Protein AF-A6GIK2-F1 (afdb_monomer)

Foldseek 3Di:
DDCVVCVVQVHHPQARDRDDDDDCPPVVVDDDDDPVRVVVVVVQVVLVVVCVVVVHPQWGKDFAPQDDDPPPQWAARPVDRRITTGHNVNVVVQVVCVVVLNHPVSVVVVVVCVVCVVVRSD

Radius of gyration: 22.02 Å; Cα contacts (8 Å, |Δi|>4): 106; chains: 1; bounding box: 45×31×60 Å

pLDDT: mean 87.12, std 11.89, range [54.91, 98.25]

InterPro domains:
  IPR000023 Phosphofructokinase domain [PF00365] (16-52)
  IPR035966 Phosphofructokinase superfamily [G3DSA:3.40.50.460] (3-57)
  IPR035966 Phosphofructokinase superfamily [SSF53784] (16-65)

Secondary structure (DSSP, 8-state):
--HHHHHHTT-BTTB---------GGGGG-SPPPHHHHHHHHHHHHHHHHHHHTT--SEEEEE--S-PPPTTSEEE-SS-TTEEEEEHHHHHHHHHHHHTT-SHHHHHHHHHHHHHHHHHT-

Structure (mmCIF, N/CA/C/O backbone):
data_AF-A6GIK2-F1
#
_entry.id   AF-A6GIK2-F1
#
loop_
_atom_site.group_PDB
_atom_site.id
_atom_site.type_symbol
_atom_site.label_atom_id
_atom_site.label_alt_id
_atom_site.label_comp_id
_atom_site.label_asym_id
_atom_site.label_entity_id
_atom_site.label_seq_id
_atom_site.pdbx_PDB_ins_code
_atom_site.Cartn_x
_atom_site.Cartn_y
_atom_site.Cartn_z
_atom_site.occupancy
_atom_site.B_iso_or_equiv
_atom_site.auth_seq_id
_atom_site.auth_comp_id
_atom_site.auth_asym_id
_atom_site.auth_atom_id
_atom_site.pdbx_PDB_model_num
ATOM 1 N N . MET A 1 1 ? 26.605 -1.964 -43.476 1.00 56.88 1 MET A N 1
ATOM 2 C CA . MET A 1 1 ? 25.251 -1.490 -43.132 1.00 56.88 1 MET A CA 1
ATOM 3 C C . MET A 1 1 ? 25.348 0.021 -43.032 1.00 56.88 1 MET A C 1
ATOM 5 O O . MET A 1 1 ? 26.292 0.483 -42.406 1.00 56.88 1 MET A O 1
ATOM 9 N N . ASP A 1 2 ? 24.504 0.757 -43.748 1.00 73.69 2 ASP A N 1
ATOM 10 C CA . ASP A 1 2 ? 24.581 2.223 -43.873 1.00 73.69 2 ASP A CA 1
ATOM 11 C C . ASP A 1 2 ? 23.907 2.918 -42.672 1.00 73.69 2 ASP A C 1
ATOM 13 O O . ASP A 1 2 ? 22.950 2.391 -42.103 1.00 73.69 2 ASP A O 1
ATOM 17 N N . THR A 1 3 ? 24.391 4.098 -42.288 1.00 62.47 3 THR A N 1
ATOM 18 C CA . THR A 1 3 ? 23.905 4.931 -41.174 1.00 62.47 3 THR A CA 1
ATOM 19 C C . THR A 1 3 ? 22.405 5.211 -41.288 1.00 62.47 3 THR A C 1
ATOM 21 O O . THR A 1 3 ? 21.677 5.133 -40.301 1.00 62.47 3 THR A O 1
ATOM 24 N N . ALA A 1 4 ? 21.911 5.402 -42.516 1.00 67.12 4 ALA A N 1
ATOM 25 C CA . ALA A 1 4 ? 20.491 5.602 -42.796 1.00 67.12 4 ALA A CA 1
ATOM 26 C C . ALA A 1 4 ? 19.615 4.379 -42.446 1.00 67.12 4 ALA A C 1
ATOM 28 O O . ALA A 1 4 ? 18.407 4.503 -42.259 1.00 67.12 4 ALA A O 1
ATOM 29 N N . GLU A 1 5 ? 20.187 3.174 -42.386 1.00 66.25 5 GLU A N 1
ATOM 30 C CA . GLU A 1 5 ? 19.480 1.948 -42.004 1.00 66.25 5 GLU A CA 1
ATOM 31 C C . GLU A 1 5 ? 19.431 1.752 -40.481 1.00 66.25 5 GLU A C 1
ATOM 33 O O . GLU A 1 5 ? 18.431 1.253 -39.964 1.00 66.25 5 GLU A O 1
ATOM 38 N N . LEU A 1 6 ? 20.471 2.197 -39.768 1.00 62.00 6 LEU A N 1
ATOM 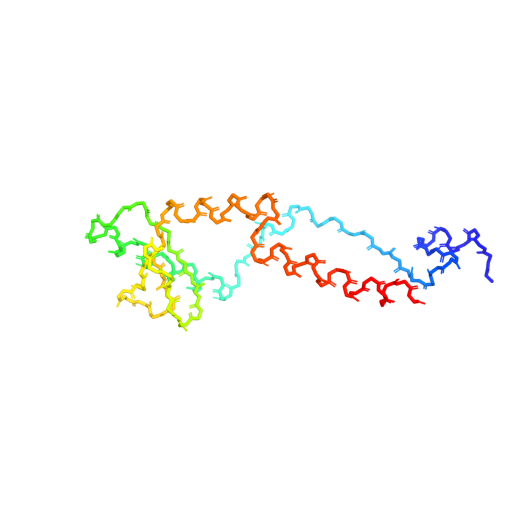39 C CA . LEU A 1 6 ? 20.522 2.228 -38.302 1.00 62.00 6 LEU A CA 1
ATOM 40 C C . LEU A 1 6 ? 19.498 3.223 -37.736 1.00 62.00 6 LEU A C 1
ATOM 42 O O . LEU A 1 6 ? 18.694 2.852 -36.879 1.00 62.00 6 LEU A O 1
ATOM 46 N N . GLU A 1 7 ? 19.427 4.429 -38.306 1.00 64.62 7 GLU A N 1
ATOM 47 C CA . GLU A 1 7 ? 18.452 5.455 -37.910 1.00 64.62 7 GLU A CA 1
ATOM 48 C C . GLU A 1 7 ? 17.002 4.984 -38.103 1.00 64.62 7 GLU A C 1
ATOM 50 O O . GLU A 1 7 ? 16.161 5.160 -37.221 1.00 64.62 7 GLU A O 1
ATOM 55 N N . ARG A 1 8 ? 16.705 4.291 -39.215 1.00 68.88 8 ARG A N 1
ATOM 56 C CA . ARG A 1 8 ? 15.373 3.707 -39.473 1.00 68.88 8 ARG A CA 1
ATOM 57 C C . ARG A 1 8 ? 14.963 2.640 -38.455 1.00 68.88 8 ARG A C 1
ATOM 59 O O . ARG A 1 8 ? 13.769 2.406 -38.279 1.00 68.88 8 ARG A O 1
ATOM 66 N N . ARG A 1 9 ? 15.925 1.988 -37.797 1.00 63.28 9 ARG A N 1
ATOM 67 C CA . ARG A 1 9 ? 15.693 0.984 -36.744 1.00 63.28 9 ARG A CA 1
ATOM 68 C C . ARG A 1 9 ? 15.724 1.579 -35.334 1.00 63.28 9 ARG A C 1
ATOM 70 O O . ARG A 1 9 ? 15.597 0.828 -34.373 1.00 63.28 9 ARG A O 1
ATOM 77 N N . GLY A 1 10 ? 15.876 2.900 -35.203 1.00 62.31 10 GLY A N 1
ATOM 78 C CA . GLY A 1 10 ? 16.000 3.567 -33.906 1.00 62.31 10 GLY A CA 1
ATOM 79 C C . GLY A 1 10 ? 17.309 3.237 -33.184 1.00 62.31 10 GLY A C 1
ATOM 80 O O . GLY A 1 10 ? 17.348 3.265 -31.956 1.00 62.31 10 GLY A O 1
ATOM 81 N N . VAL A 1 11 ? 18.353 2.880 -33.938 1.00 61.00 11 VAL A N 1
ATOM 82 C CA . VAL A 1 11 ? 19.702 2.610 -33.430 1.00 61.00 11 VAL A CA 1
ATOM 83 C C . VAL A 1 11 ? 20.546 3.857 -33.681 1.00 61.00 11 VAL A C 1
ATOM 85 O O . VAL A 1 11 ? 20.710 4.265 -34.832 1.00 61.00 11 VAL A O 1
ATOM 88 N N . SER A 1 12 ? 21.082 4.469 -32.622 1.00 58.81 12 SER A N 1
ATOM 89 C CA . SER A 1 12 ? 22.066 5.543 -32.785 1.00 58.81 12 SER A CA 1
ATOM 90 C C . SER A 1 12 ? 23.368 4.944 -33.330 1.00 58.81 12 SER A C 1
ATOM 92 O O . SER A 1 12 ? 23.830 3.935 -32.801 1.00 58.81 12 SER A O 1
ATOM 94 N N . PRO A 1 13 ? 24.012 5.533 -34.349 1.00 58.44 13 PRO A N 1
ATOM 95 C CA . PRO A 1 13 ? 25.325 5.066 -34.793 1.00 58.44 13 PRO A CA 1
ATOM 96 C C . PRO A 1 13 ? 26.406 5.216 -33.708 1.00 58.44 13 PRO A C 1
ATOM 98 O O . PRO A 1 13 ? 27.430 4.543 -33.774 1.00 58.44 13 PRO A O 1
ATOM 101 N N . GLU A 1 14 ? 26.161 6.067 -32.708 1.00 60.28 14 GLU A N 1
ATOM 102 C CA . GLU A 1 14 ? 27.040 6.317 -31.561 1.00 60.28 14 GLU A CA 1
ATOM 103 C C . GLU A 1 14 ? 26.813 5.319 -30.408 1.00 60.28 14 GLU A C 1
ATOM 105 O O . GLU A 1 14 ? 27.708 5.114 -29.596 1.00 60.28 14 GLU A O 1
ATOM 110 N N . TYR A 1 15 ? 2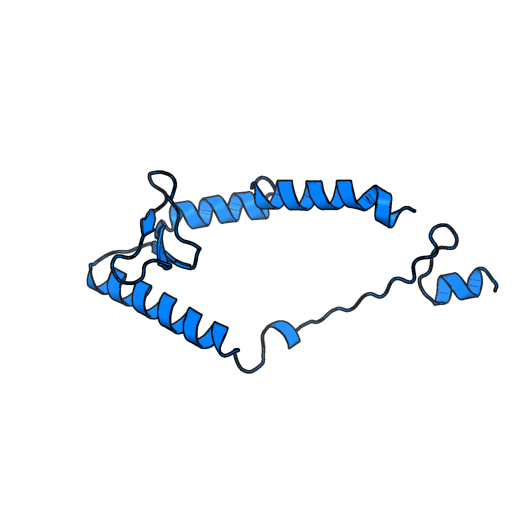5.650 4.652 -30.373 1.00 65.19 15 TYR A N 1
ATOM 111 C CA . TYR A 1 15 ? 25.277 3.662 -29.357 1.00 65.19 15 TYR A CA 1
ATOM 112 C C . TYR A 1 15 ? 24.545 2.486 -30.027 1.00 65.19 15 TYR A C 1
ATOM 114 O O . TYR A 1 15 ? 23.368 2.630 -30.372 1.00 65.19 15 TYR A O 1
ATOM 122 N N . PRO A 1 16 ? 25.181 1.311 -30.209 1.00 63.38 16 PRO A N 1
ATOM 123 C CA . PRO A 1 16 ? 24.664 0.199 -31.021 1.00 63.38 16 PRO A CA 1
ATOM 124 C C . PRO A 1 16 ? 23.443 -0.544 -30.425 1.00 63.38 16 PRO A C 1
ATOM 126 O O . PRO A 1 16 ? 23.177 -1.696 -30.770 1.00 63.38 16 PRO A O 1
ATOM 129 N N . LEU A 1 17 ? 22.675 0.098 -29.542 1.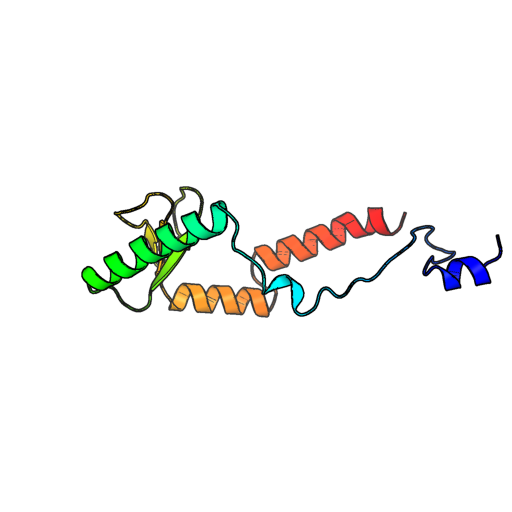00 69.44 17 LEU A N 1
ATOM 130 C CA . LEU A 1 17 ? 21.482 -0.439 -28.896 1.00 69.44 17 LEU A CA 1
ATOM 131 C C . LEU A 1 17 ? 20.229 -0.178 -29.752 1.00 69.44 17 LEU A C 1
ATOM 133 O O . LEU A 1 17 ? 19.857 0.965 -30.019 1.00 69.44 17 LEU A O 1
ATOM 137 N N . GLU A 1 18 ? 19.533 -1.246 -30.153 1.00 72.81 18 GLU A N 1
ATOM 138 C CA . GLU A 1 18 ? 18.210 -1.143 -30.786 1.00 72.81 18 GLU A CA 1
ATOM 139 C C . GLU A 1 18 ? 17.148 -0.823 -29.730 1.00 72.81 18 GLU A C 1
ATOM 141 O O . GLU A 1 18 ? 16.806 -1.661 -28.893 1.00 72.81 18 GLU A O 1
ATOM 146 N N . THR A 1 19 ? 16.602 0.394 -29.776 1.00 72.06 19 THR A N 1
ATOM 147 C CA . THR A 1 19 ? 15.582 0.845 -28.823 1.00 72.06 19 THR A CA 1
ATOM 148 C C . THR A 1 19 ? 14.185 0.687 -29.413 1.00 72.06 19 THR A C 1
ATOM 150 O O . THR A 1 19 ? 13.911 1.125 -30.529 1.00 72.06 19 THR A O 1
ATOM 153 N N . ARG A 1 20 ? 13.255 0.101 -28.647 1.00 80.12 20 ARG A N 1
ATOM 154 C CA . ARG A 1 20 ? 11.832 0.022 -29.016 1.00 80.12 20 ARG A CA 1
ATOM 155 C C . ARG A 1 20 ? 10.962 0.648 -27.939 1.00 80.12 20 ARG A C 1
ATOM 157 O O . ARG A 1 20 ? 11.082 0.318 -26.763 1.00 80.12 20 ARG A O 1
ATOM 164 N N . VAL A 1 21 ? 10.039 1.510 -28.356 1.00 83.00 21 VAL A N 1
ATOM 165 C CA . VAL A 1 21 ? 9.067 2.148 -27.462 1.00 83.00 21 VAL A CA 1
ATOM 166 C C . VAL A 1 21 ? 7.721 1.447 -27.607 1.00 83.00 21 VAL A C 1
ATOM 168 O O . VAL A 1 21 ? 7.207 1.300 -28.711 1.00 83.00 21 VAL A O 1
ATOM 171 N N . THR A 1 22 ? 7.136 1.016 -26.490 1.00 86.56 22 THR A N 1
ATOM 172 C CA . THR A 1 22 ? 5.779 0.450 -26.448 1.00 86.56 22 THR A CA 1
ATOM 173 C C . THR A 1 22 ? 4.936 1.216 -25.438 1.00 86.56 22 THR A C 1
ATOM 175 O O . THR A 1 22 ? 5.288 1.300 -24.264 1.00 86.56 22 THR A O 1
ATOM 178 N N . VAL A 1 23 ? 3.795 1.744 -25.883 1.00 88.94 23 VAL A N 1
ATOM 179 C CA . VAL A 1 23 ? 2.813 2.409 -25.018 1.00 88.94 23 VAL A CA 1
ATOM 180 C C . VAL A 1 23 ? 1.667 1.436 -24.753 1.00 88.94 23 VAL A C 1
ATOM 182 O O . VAL A 1 23 ? 0.853 1.173 -25.632 1.00 88.94 23 VAL A O 1
ATOM 185 N N . LEU A 1 24 ? 1.600 0.885 -23.538 1.00 90.12 24 LEU A N 1
ATOM 186 C CA . LEU A 1 24 ? 0.641 -0.180 -23.196 1.00 90.12 24 LEU A CA 1
ATOM 187 C C . LEU A 1 24 ? -0.822 0.304 -23.094 1.00 90.12 24 LEU A C 1
ATOM 189 O O . LEU A 1 24 ? -1.753 -0.483 -23.263 1.00 90.12 24 LEU A O 1
ATOM 193 N N . GLY A 1 25 ? -1.047 1.592 -22.821 1.00 88.00 25 GLY A N 1
ATOM 194 C CA . GLY A 1 25 ? -2.384 2.197 -22.802 1.00 88.00 25 GLY A CA 1
ATOM 195 C C . GLY A 1 25 ? -3.360 1.536 -21.815 1.00 88.00 25 GLY A C 1
ATOM 196 O O . GLY A 1 25 ? -3.026 1.279 -20.662 1.00 88.00 25 GLY A O 1
ATOM 197 N N . HIS A 1 26 ? -4.595 1.279 -22.257 1.00 87.69 26 HIS A N 1
ATOM 198 C CA . HIS A 1 26 ? -5.688 0.774 -21.410 1.00 87.69 26 HIS A CA 1
ATOM 199 C C . HIS A 1 26 ? -5.538 -0.693 -20.976 1.00 87.69 26 HIS A C 1
ATOM 201 O O . HIS A 1 26 ? -6.218 -1.115 -20.040 1.00 87.69 26 HIS A O 1
ATOM 207 N N . VAL A 1 27 ? -4.641 -1.458 -21.608 1.00 87.69 27 VAL A N 1
ATOM 208 C CA . VAL A 1 27 ? -4.455 -2.894 -21.337 1.00 87.69 27 VAL A CA 1
ATOM 209 C C . VAL A 1 27 ? -4.089 -3.153 -19.872 1.00 87.69 27 VAL A C 1
ATOM 211 O O . VAL A 1 27 ? -4.581 -4.109 -19.282 1.00 87.69 27 VAL A O 1
ATOM 214 N N . VAL A 1 28 ? -3.307 -2.268 -19.245 1.00 86.25 28 VAL A N 1
ATOM 215 C CA . VAL A 1 28 ? -2.785 -2.459 -17.875 1.00 86.25 28 VAL A CA 1
ATOM 216 C C . VAL A 1 28 ? -3.808 -2.224 -16.755 1.00 86.25 28 VAL A C 1
ATOM 218 O O . VAL A 1 28 ? -3.478 -2.411 -15.589 1.00 86.25 28 VAL A O 1
ATOM 221 N N . ARG A 1 29 ? -5.036 -1.792 -17.077 1.00 88.06 29 ARG A N 1
ATOM 222 C CA . ARG A 1 29 ? -6.113 -1.570 -16.088 1.00 88.06 29 ARG A CA 1
ATOM 223 C C . ARG A 1 29 ? -7.278 -2.557 -16.211 1.00 88.06 29 ARG A C 1
ATOM 225 O O . ARG A 1 29 ? -8.197 -2.499 -15.400 1.00 88.06 29 ARG A O 1
ATOM 232 N N . GLY A 1 30 ? -7.259 -3.425 -17.223 1.00 84.25 30 GLY A N 1
ATOM 233 C CA . GLY A 1 30 ? -8.281 -4.445 -17.463 1.00 84.25 30 GLY A CA 1
ATOM 234 C C . GLY A 1 30 ? -7.781 -5.865 -17.183 1.00 84.25 30 GLY A C 1
ATOM 235 O O . GLY A 1 30 ? -6.645 -6.074 -16.772 1.00 84.25 30 GLY A O 1
ATOM 236 N N . GLY A 1 31 ? -8.635 -6.856 -17.448 1.00 89.25 31 GLY A N 1
ATOM 237 C CA . GLY A 1 31 ? -8.310 -8.276 -17.282 1.00 89.25 31 GLY A CA 1
ATOM 238 C C . GLY A 1 31 ? -8.816 -8.882 -15.972 1.00 89.25 31 GLY A C 1
ATOM 239 O O . GLY A 1 31 ? -9.346 -8.201 -15.095 1.00 89.25 31 GLY A O 1
ATOM 240 N N . ARG A 1 32 ? -8.705 -10.210 -15.860 1.00 93.75 32 ARG A N 1
ATOM 241 C CA . ARG A 1 32 ? -9.072 -10.929 -14.634 1.00 93.75 32 ARG A CA 1
ATOM 242 C C . ARG A 1 32 ? -7.928 -10.796 -13.622 1.00 93.75 32 ARG A C 1
ATOM 244 O O . ARG A 1 32 ? -6.799 -11.104 -13.999 1.00 93.75 32 ARG A O 1
ATOM 251 N N . PRO A 1 33 ? -8.197 -10.417 -12.358 1.00 95.19 33 PRO A N 1
ATOM 252 C CA . PRO A 1 33 ? -7.161 -10.360 -11.330 1.00 95.19 33 PRO A CA 1
ATOM 253 C C . PRO A 1 33 ? -6.472 -11.721 -11.182 1.00 95.19 33 PRO A C 1
ATOM 255 O O . PRO A 1 33 ? -7.102 -12.771 -11.369 1.00 95.19 33 PRO A O 1
ATOM 258 N N . SER A 1 34 ? -5.190 -11.725 -10.828 1.00 96.06 34 SER A N 1
ATOM 259 C CA . SER A 1 34 ? -4.469 -12.960 -10.522 1.00 96.06 34 SER A CA 1
ATOM 260 C C . SER A 1 34 ? -5.000 -13.609 -9.235 1.00 96.06 34 SER A C 1
ATOM 262 O O . SER A 1 34 ? -5.820 -13.044 -8.503 1.00 96.06 34 SER A O 1
ATOM 264 N N . ALA A 1 35 ? -4.551 -14.832 -8.937 1.00 97.81 35 ALA A N 1
ATOM 265 C CA . ALA A 1 35 ? -4.858 -15.463 -7.652 1.00 97.81 35 ALA A CA 1
ATOM 266 C C . ALA A 1 35 ? -4.314 -14.637 -6.474 1.00 97.81 35 ALA A C 1
ATOM 268 O O . ALA A 1 35 ? -4.999 -14.493 -5.461 1.00 97.81 35 ALA A O 1
ATOM 269 N N . PHE A 1 36 ? -3.126 -14.050 -6.643 1.00 96.12 36 PHE A N 1
ATOM 270 C CA . PHE A 1 36 ? -2.519 -13.177 -5.648 1.00 96.12 36 PHE A CA 1
ATOM 271 C C . PHE A 1 36 ? -3.343 -11.903 -5.438 1.00 96.12 36 PHE A C 1
ATOM 273 O O . PHE A 1 36 ? -3.666 -11.589 -4.297 1.00 96.12 36 PHE A O 1
ATOM 280 N N . ASP A 1 37 ? -3.780 -11.234 -6.510 1.00 96.12 37 ASP A N 1
ATOM 281 C CA . ASP A 1 37 ? -4.587 -10.006 -6.409 1.00 96.12 37 ASP A CA 1
ATOM 282 C C . ASP A 1 37 ? -5.903 -10.244 -5.663 1.00 96.12 37 ASP A C 1
ATOM 284 O O . ASP A 1 37 ? -6.308 -9.443 -4.822 1.00 96.12 37 ASP A O 1
ATOM 288 N N . ARG A 1 38 ? -6.565 -11.380 -5.926 1.00 97.62 38 ARG A N 1
ATOM 289 C CA . ARG A 1 38 ? -7.797 -11.761 -5.219 1.00 97.62 38 ARG A CA 1
ATOM 290 C C . ARG A 1 38 ? -7.559 -11.977 -3.727 1.00 97.62 38 ARG A C 1
ATOM 292 O O . ARG A 1 38 ? -8.355 -11.513 -2.908 1.00 97.62 38 ARG A O 1
ATOM 299 N N . LEU A 1 39 ? -6.479 -12.677 -3.377 1.00 96.75 39 LEU A N 1
ATOM 300 C CA . LEU A 1 39 ? -6.115 -12.913 -1.983 1.00 96.75 39 LEU A CA 1
ATOM 301 C C . LEU A 1 39 ? -5.766 -11.593 -1.287 1.00 96.75 39 LEU A C 1
ATOM 303 O O . LEU A 1 39 ? -6.296 -11.307 -0.217 1.00 96.75 39 LEU A O 1
ATOM 307 N N . LEU A 1 40 ? -4.924 -10.773 -1.914 1.00 97.31 40 LEU A N 1
ATOM 308 C CA . LEU A 1 40 ? -4.507 -9.476 -1.395 1.00 97.31 40 LEU A CA 1
ATOM 309 C C . LEU A 1 40 ? -5.708 -8.550 -1.171 1.00 97.31 40 LEU A C 1
ATOM 311 O O . LEU A 1 40 ? -5.864 -8.011 -0.077 1.00 97.31 40 LEU A O 1
ATOM 315 N N . GLY A 1 41 ? -6.596 -8.426 -2.161 1.00 97.69 41 GLY A N 1
ATOM 316 C CA . GLY A 1 41 ? -7.813 -7.623 -2.043 1.00 97.69 41 GLY 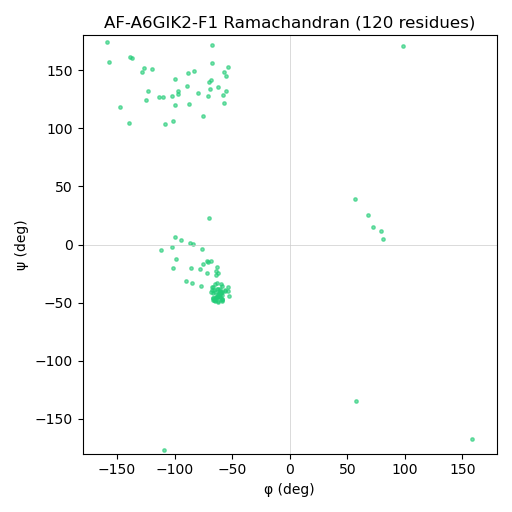A CA 1
ATOM 317 C C . GLY A 1 41 ? -8.708 -8.084 -0.892 1.00 97.69 41 GLY A C 1
ATOM 318 O O . GLY A 1 41 ? -9.198 -7.260 -0.123 1.00 97.69 41 GLY A O 1
ATOM 319 N N . SER A 1 42 ? -8.852 -9.400 -0.710 1.0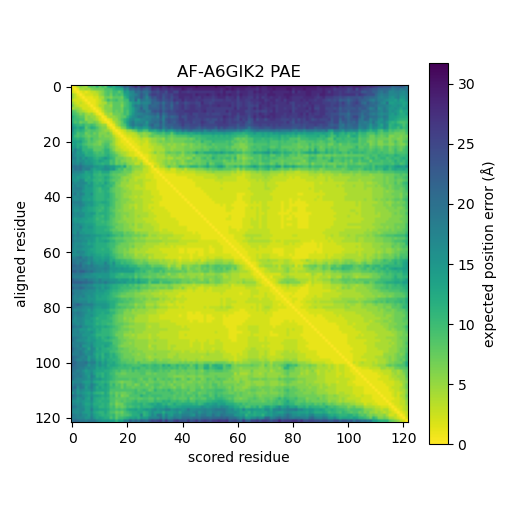0 97.62 42 SER A N 1
ATOM 320 C CA . SER A 1 42 ? -9.639 -9.974 0.390 1.00 97.62 42 SER A CA 1
ATOM 321 C C . SER A 1 42 ? -9.031 -9.668 1.764 1.00 97.62 42 SER A C 1
ATOM 323 O O . SER A 1 42 ? -9.757 -9.324 2.697 1.00 97.62 42 SER A O 1
ATOM 325 N N . ARG A 1 43 ? -7.699 -9.738 1.894 1.00 97.50 43 ARG A N 1
ATOM 326 C CA . ARG A 1 43 ? -6.982 -9.415 3.141 1.00 97.50 43 ARG A CA 1
ATOM 327 C C . ARG A 1 43 ? -7.112 -7.939 3.505 1.00 97.50 43 ARG A C 1
ATOM 329 O O . ARG A 1 43 ? -7.477 -7.618 4.635 1.00 97.50 43 ARG A O 1
ATOM 336 N N . LEU A 1 44 ? -6.887 -7.051 2.534 1.00 98.25 44 LEU A N 1
ATOM 337 C CA . LEU A 1 44 ? -7.035 -5.606 2.720 1.00 98.25 44 LEU A CA 1
ATOM 338 C C . LEU A 1 44 ? -8.474 -5.232 3.098 1.00 98.25 44 LEU A C 1
ATOM 340 O O . LEU A 1 44 ? -8.676 -4.448 4.024 1.00 98.25 44 LEU A O 1
ATOM 344 N N . ALA A 1 45 ? -9.471 -5.835 2.442 1.00 98.12 45 ALA A N 1
ATOM 345 C CA . ALA A 1 45 ? -10.879 -5.617 2.762 1.00 98.12 45 ALA A CA 1
ATOM 346 C C . ALA A 1 45 ? -11.223 -6.077 4.187 1.00 98.12 45 ALA A C 1
ATOM 348 O O . ALA A 1 45 ? -11.856 -5.330 4.930 1.00 98.12 45 ALA A O 1
ATOM 349 N N . ASN A 1 46 ? -10.766 -7.266 4.599 1.00 97.94 46 ASN A N 1
ATOM 350 C CA . ASN A 1 46 ? -10.971 -7.756 5.962 1.00 97.94 46 ASN A CA 1
ATOM 351 C C . ASN A 1 46 ? -10.358 -6.804 7.004 1.00 97.94 46 ASN A C 1
ATOM 353 O O . ASN A 1 46 ? -11.037 -6.438 7.961 1.00 97.94 46 ASN A O 1
ATOM 357 N N . ALA A 1 47 ? -9.116 -6.351 6.801 1.00 97.75 47 ALA A N 1
ATOM 358 C CA . ALA A 1 47 ? -8.465 -5.407 7.710 1.00 97.75 47 ALA A CA 1
ATOM 359 C C . ALA A 1 47 ? -9.225 -4.069 7.800 1.00 97.75 47 ALA A C 1
ATOM 361 O O . ALA A 1 47 ? -9.463 -3.572 8.901 1.00 97.75 47 ALA A O 1
ATOM 362 N N . ALA A 1 48 ? -9.656 -3.517 6.661 1.00 97.81 48 ALA A N 1
ATOM 363 C CA . ALA A 1 48 ? -10.389 -2.255 6.603 1.00 97.81 48 ALA A CA 1
ATOM 364 C C . ALA A 1 48 ? -11.767 -2.340 7.281 1.00 97.81 48 ALA A C 1
ATOM 366 O O . ALA A 1 48 ? -12.101 -1.497 8.111 1.00 97.81 48 ALA A O 1
ATOM 367 N N . VAL A 1 49 ? -12.558 -3.377 6.980 1.00 98.19 49 VAL A N 1
ATOM 368 C CA . VAL A 1 49 ? -13.888 -3.574 7.584 1.00 98.19 49 VAL A CA 1
ATOM 369 C C . VAL A 1 49 ? -13.778 -3.751 9.095 1.00 98.19 49 VAL A C 1
ATOM 371 O O . VAL A 1 49 ? -14.562 -3.174 9.843 1.00 98.19 49 VAL A O 1
ATOM 374 N N . ARG A 1 50 ? -12.787 -4.508 9.570 1.00 98.06 50 ARG A N 1
ATOM 375 C CA . ARG A 1 50 ? -12.576 -4.702 11.008 1.00 98.06 50 ARG A CA 1
ATOM 376 C C . ARG A 1 50 ? -12.125 -3.431 11.722 1.00 98.06 50 ARG A C 1
ATOM 378 O O . ARG A 1 50 ? -12.579 -3.193 12.836 1.00 98.06 50 ARG A O 1
ATOM 385 N N . ALA A 1 51 ? -11.302 -2.600 11.082 1.00 97.75 51 ALA A N 1
ATOM 386 C CA . ALA A 1 51 ? -10.957 -1.276 11.604 1.00 97.75 51 ALA A CA 1
ATOM 387 C C . ALA A 1 51 ? -12.207 -0.393 11.753 1.00 97.75 51 ALA A C 1
ATOM 389 O O . ALA A 1 51 ? -12.441 0.177 12.818 1.00 97.75 51 ALA A O 1
ATOM 390 N N . LEU A 1 52 ? -13.075 -0.375 10.735 1.00 97.88 52 LEU A N 1
ATOM 391 C CA . LEU A 1 52 ? -14.350 0.346 10.791 1.00 97.88 52 LEU A CA 1
ATOM 392 C C . LEU A 1 52 ? -15.255 -0.159 11.924 1.00 97.88 52 LEU A C 1
ATOM 394 O O . LEU A 1 52 ? -15.842 0.647 12.640 1.00 97.88 52 LEU A O 1
ATOM 398 N N . LEU A 1 53 ? -15.339 -1.478 12.132 1.00 98.19 53 LEU A N 1
ATOM 399 C CA . LEU A 1 53 ? -16.109 -2.071 13.235 1.00 98.19 53 LEU A CA 1
ATOM 400 C C . LEU A 1 53 ? -15.565 -1.690 14.622 1.00 98.19 53 LEU A C 1
ATOM 402 O O . LEU A 1 53 ? -16.329 -1.662 15.583 1.00 98.19 53 LEU A O 1
ATOM 406 N N . ARG A 1 54 ? -14.269 -1.370 14.731 1.00 97.31 54 ARG A N 1
ATOM 407 C CA . ARG A 1 54 ? -13.649 -0.829 15.952 1.00 97.31 54 ARG A CA 1
ATOM 408 C C . ARG A 1 54 ? -13.804 0.689 16.098 1.00 97.31 54 ARG A C 1
ATOM 410 O O . ARG A 1 54 ? -13.337 1.248 17.084 1.00 97.31 54 ARG A O 1
ATOM 417 N N . GLY A 1 55 ? -14.462 1.355 15.148 1.00 97.62 55 GLY A N 1
ATOM 418 C CA . GLY A 1 55 ? -14.646 2.807 15.149 1.00 97.62 55 GLY A CA 1
ATOM 419 C C . GLY A 1 55 ? -13.426 3.593 14.662 1.00 97.62 55 GLY A C 1
ATOM 420 O O . GLY A 1 55 ? -13.391 4.814 14.808 1.00 97.62 55 GLY A O 1
ATOM 421 N N . GLU A 1 56 ? -12.429 2.925 14.078 1.00 96.69 56 GLU A N 1
ATOM 422 C CA . GLU A 1 56 ? -11.279 3.596 13.477 1.00 96.69 56 GLU A CA 1
ATOM 423 C C . GLU A 1 56 ? -11.714 4.332 12.201 1.00 96.69 56 GLU A C 1
ATOM 425 O O . GLU A 1 56 ? -12.511 3.832 11.402 1.00 96.69 56 GLU A O 1
ATOM 430 N N . THR A 1 57 ? -11.187 5.537 11.985 1.00 96.25 57 THR A N 1
ATOM 431 C CA . THR A 1 57 ? -11.489 6.350 10.799 1.00 96.25 57 THR A CA 1
ATOM 432 C C . THR A 1 57 ? -10.214 6.980 10.260 1.00 96.25 57 THR A C 1
ATOM 434 O O . THR A 1 57 ? -9.237 7.111 10.987 1.00 96.25 57 THR A O 1
ATOM 437 N N . ARG A 1 58 ? -10.230 7.401 8.987 1.00 96.38 58 ARG A N 1
ATOM 438 C CA . ARG A 1 58 ? -9.085 8.061 8.331 1.00 96.38 58 ARG A CA 1
ATOM 439 C C . ARG A 1 58 ? -7.801 7.222 8.362 1.00 96.38 58 ARG A C 1
ATOM 441 O O . ARG A 1 58 ? -6.716 7.773 8.484 1.00 96.38 58 ARG A O 1
ATOM 448 N N . VAL A 1 59 ? -7.927 5.913 8.169 1.00 96.88 59 VAL A N 1
ATOM 449 C CA . VAL A 1 59 ? -6.796 4.993 7.995 1.00 96.88 59 VAL A CA 1
ATOM 450 C C . VAL A 1 59 ? -6.871 4.296 6.637 1.00 96.88 59 VAL A C 1
ATOM 452 O O . VAL A 1 59 ? -7.955 4.089 6.090 1.00 96.88 59 VAL A O 1
ATOM 455 N N . MET A 1 60 ? -5.720 3.929 6.084 1.00 97.75 60 MET A N 1
ATOM 456 C CA . MET A 1 60 ? -5.573 3.132 4.871 1.00 97.75 60 MET A CA 1
ATOM 457 C C . MET A 1 60 ? -5.039 1.747 5.236 1.00 97.75 60 MET A C 1
ATOM 459 O O . MET A 1 60 ? -3.992 1.633 5.873 1.00 97.75 60 MET A O 1
ATOM 463 N N . ALA A 1 61 ? -5.723 0.692 4.792 1.00 97.56 61 ALA A N 1
ATOM 464 C CA . ALA A 1 61 ? -5.190 -0.662 4.879 1.00 97.56 61 ALA A CA 1
ATOM 465 C C . ALA A 1 61 ? -4.040 -0.837 3.874 1.00 97.56 61 ALA A C 1
ATOM 467 O O . ALA A 1 61 ? -4.200 -0.570 2.683 1.00 97.56 61 ALA A O 1
ATOM 468 N N . ALA A 1 62 ? -2.893 -1.309 4.348 1.00 96.38 62 ALA A N 1
ATOM 469 C CA . ALA A 1 62 ? -1.707 -1.584 3.547 1.00 96.38 62 ALA A CA 1
ATOM 470 C C . ALA A 1 62 ? -1.231 -3.022 3.772 1.00 96.38 62 ALA A C 1
ATOM 472 O O . ALA A 1 62 ? -1.436 -3.583 4.847 1.00 96.38 62 ALA A O 1
ATOM 473 N N . TRP A 1 63 ? -0.581 -3.611 2.767 1.00 96.50 63 TRP A N 1
ATOM 474 C CA . TRP A 1 63 ? 0.070 -4.916 2.874 1.00 96.50 63 TRP A CA 1
ATOM 475 C C . TRP A 1 63 ? 1.577 -4.748 2.732 1.00 96.50 63 TRP A C 1
ATOM 477 O O . TRP A 1 63 ? 2.045 -4.145 1.767 1.00 96.50 63 TRP A O 1
ATOM 487 N N . MET A 1 64 ? 2.330 -5.266 3.695 1.00 92.12 64 MET A N 1
ATOM 488 C CA . MET A 1 64 ? 3.788 -5.176 3.715 1.00 92.12 64 MET A CA 1
ATOM 489 C C . MET A 1 64 ? 4.383 -6.304 4.571 1.00 92.12 64 MET A C 1
ATOM 491 O O . MET A 1 64 ? 3.688 -6.862 5.428 1.00 92.12 64 MET A O 1
ATOM 495 N N . PRO A 1 65 ? 5.658 -6.677 4.349 1.00 89.81 65 PRO A N 1
ATOM 496 C CA . PRO A 1 65 ? 6.352 -7.612 5.223 1.00 89.81 65 PRO A CA 1
ATOM 497 C C . PRO A 1 65 ? 6.291 -7.169 6.694 1.00 89.81 65 PRO A C 1
ATOM 499 O O . PRO A 1 65 ? 6.198 -5.970 6.971 1.00 89.81 65 PRO A O 1
ATOM 502 N N . PRO A 1 66 ? 6.371 -8.108 7.653 1.00 84.12 66 PRO A N 1
ATOM 503 C CA . PRO A 1 66 ? 6.406 -7.769 9.063 1.00 84.12 66 PRO A CA 1
ATOM 504 C C . PRO A 1 66 ? 7.576 -6.829 9.354 1.00 84.12 66 PRO A C 1
ATOM 506 O O . PRO A 1 66 ? 8.729 -7.174 9.123 1.00 84.12 66 PRO A O 1
ATOM 509 N N . GLY A 1 67 ? 7.262 -5.656 9.889 1.00 86.56 67 GLY A N 1
ATOM 510 C CA . GLY A 1 67 ? 8.240 -4.664 10.310 1.00 86.56 67 GLY A CA 1
ATOM 511 C C . GLY A 1 67 ? 7.637 -3.706 11.328 1.00 86.56 67 GLY A C 1
ATOM 512 O O . GLY A 1 67 ? 6.440 -3.778 11.635 1.00 86.56 67 GLY A O 1
ATOM 513 N N . GLU A 1 68 ? 8.477 -2.836 11.868 1.00 85.81 68 GLU A N 1
ATOM 514 C CA . GLU A 1 68 ? 8.045 -1.738 12.725 1.00 85.81 68 GLU A CA 1
ATOM 515 C C . GLU A 1 68 ? 7.742 -0.513 11.864 1.00 85.81 68 GLU A C 1
ATOM 517 O O . GLU A 1 68 ? 8.470 -0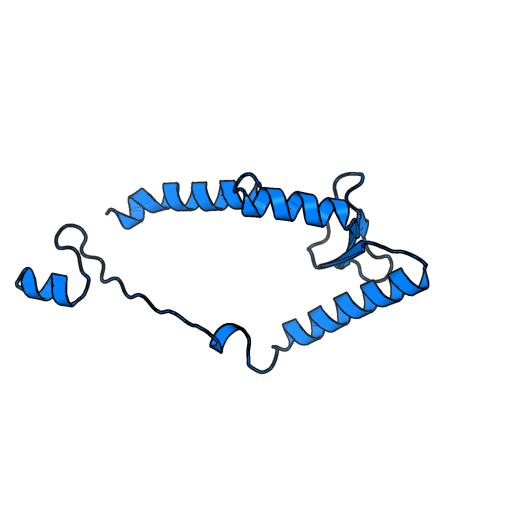.197 10.921 1.00 85.81 68 GLU A O 1
ATOM 522 N N . LEU A 1 69 ? 6.636 0.160 12.173 1.00 86.75 69 LEU A N 1
ATOM 523 C CA . LEU A 1 69 ? 6.326 1.452 11.581 1.00 86.75 69 LEU A CA 1
ATOM 524 C C . LEU A 1 69 ? 6.952 2.556 12.435 1.00 86.75 69 LEU A C 1
ATOM 526 O O . LEU A 1 69 ? 6.985 2.421 13.660 1.00 86.75 69 LEU A O 1
ATOM 530 N N . PRO A 1 70 ? 7.386 3.673 11.825 1.00 86.75 70 PRO A N 1
ATOM 531 C CA . PRO A 1 70 ? 7.734 4.858 12.588 1.00 86.75 70 PRO A CA 1
ATOM 532 C C . PRO A 1 70 ? 6.561 5.302 13.467 1.00 86.75 70 PRO A C 1
ATOM 534 O O . PRO A 1 70 ? 5.390 5.196 13.083 1.00 86.75 70 PRO A O 1
ATOM 537 N N . THR A 1 71 ? 6.878 5.830 14.645 1.00 88.12 71 THR A N 1
ATOM 538 C CA . THR A 1 71 ? 5.879 6.317 15.597 1.00 88.12 71 THR A CA 1
ATOM 539 C C . THR A 1 71 ? 4.963 7.354 14.944 1.00 88.12 71 THR A C 1
ATOM 541 O O . THR A 1 71 ? 5.431 8.286 14.294 1.00 88.12 71 THR A O 1
ATOM 544 N N . GLY A 1 72 ? 3.650 7.202 15.130 1.00 85.75 72 GLY A N 1
ATOM 545 C CA . GLY A 1 72 ? 2.649 8.143 14.613 1.00 85.75 72 GLY A CA 1
ATOM 546 C C . GLY A 1 72 ? 2.271 7.961 13.138 1.00 85.75 72 GLY A C 1
ATOM 547 O O . GLY A 1 72 ? 1.497 8.760 12.622 1.00 85.75 72 GLY A O 1
ATOM 548 N N . VAL A 1 73 ? 2.780 6.928 12.455 1.00 93.31 73 VAL A N 1
ATOM 549 C CA . VAL A 1 73 ? 2.408 6.619 11.058 1.00 93.31 73 VAL A CA 1
ATOM 550 C C . VAL A 1 73 ? 1.209 5.674 10.972 1.00 93.31 73 VAL A C 1
ATOM 552 O O . VAL A 1 73 ? 0.433 5.737 10.022 1.00 93.31 73 VAL A O 1
ATOM 555 N N . GLY A 1 74 ? 1.048 4.788 11.949 1.00 94.00 74 GLY A N 1
ATOM 556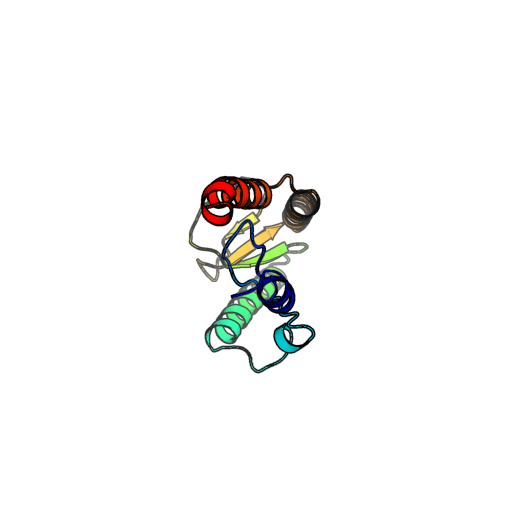 C CA . GLY A 1 74 ? -0.017 3.796 11.973 1.00 94.00 74 GLY A CA 1
ATOM 557 C C . GLY A 1 74 ? 0.340 2.622 12.870 1.00 94.00 74 GLY A C 1
ATOM 558 O O . GLY A 1 74 ? 1.312 2.670 13.625 1.00 94.00 74 GLY A O 1
ATOM 559 N N . ALA A 1 75 ? -0.432 1.550 12.755 1.00 93.81 75 ALA A N 1
ATOM 560 C CA . ALA A 1 75 ? -0.224 0.333 13.523 1.00 93.81 75 ALA A CA 1
ATOM 561 C C . ALA A 1 75 ? -0.432 -0.912 12.662 1.00 93.81 75 ALA A C 1
ATOM 563 O O . ALA A 1 75 ? -1.061 -0.886 11.603 1.00 93.81 75 ALA A O 1
ATOM 564 N N . ARG A 1 76 ? 0.099 -2.038 13.130 1.00 94.56 76 ARG A N 1
ATOM 565 C CA . ARG A 1 76 ? -0.214 -3.342 12.546 1.00 94.56 76 ARG A CA 1
ATOM 566 C C . ARG A 1 76 ? -1.675 -3.696 12.828 1.00 94.56 76 ARG A C 1
ATOM 568 O O . ARG A 1 76 ? -2.169 -3.440 13.924 1.00 94.56 76 ARG A O 1
ATOM 575 N N . SER A 1 77 ? -2.346 -4.315 11.859 1.00 94.62 77 SER A N 1
ATOM 576 C CA . SER A 1 77 ? -3.678 -4.876 12.072 1.00 94.62 77 SER A CA 1
ATOM 577 C C . SER A 1 77 ? -3.614 -5.991 13.126 1.00 94.62 77 SER A C 1
ATOM 579 O O . SER A 1 77 ? -2.733 -6.850 13.042 1.00 94.62 77 SER A O 1
ATOM 581 N N . PRO A 1 78 ? -4.549 -6.035 14.090 1.00 93.44 78 PRO A N 1
ATOM 582 C CA . PRO A 1 78 ? -4.623 -7.137 15.049 1.00 93.44 78 PRO A CA 1
ATOM 583 C C . PRO A 1 78 ? -5.112 -8.447 14.407 1.00 93.44 78 PRO A C 1
ATOM 585 O O . PRO A 1 78 ? -4.968 -9.511 15.000 1.00 93.44 78 PRO A O 1
ATOM 588 N N . ASP A 1 79 ? -5.694 -8.375 13.206 1.00 94.25 79 ASP A N 1
ATOM 589 C CA . ASP A 1 79 ? -6.367 -9.496 12.547 1.00 94.25 79 ASP A CA 1
ATOM 590 C C . ASP A 1 79 ? -5.513 -10.169 11.462 1.00 94.25 79 ASP A C 1
ATOM 592 O O . ASP A 1 79 ? -5.791 -11.301 11.069 1.00 94.25 79 ASP A O 1
ATOM 596 N N . ASP A 1 80 ? -4.493 -9.479 10.948 1.00 94.19 80 ASP A N 1
ATOM 597 C CA . ASP A 1 80 ? -3.601 -10.002 9.915 1.00 94.19 80 ASP A CA 1
ATOM 598 C C . ASP A 1 80 ? -2.182 -9.435 10.101 1.00 94.19 80 ASP A C 1
ATOM 600 O O . ASP A 1 80 ? -1.984 -8.223 9.971 1.00 94.19 80 ASP A O 1
ATOM 604 N N . PRO A 1 81 ? -1.164 -10.286 10.350 1.00 91.81 81 PRO A N 1
ATOM 605 C CA . PRO A 1 81 ? 0.184 -9.825 10.652 1.00 91.81 81 PRO A CA 1
ATOM 606 C C . PRO A 1 81 ? 0.892 -9.153 9.471 1.00 91.81 81 PRO A C 1
ATOM 608 O O . PRO A 1 81 ? 1.911 -8.511 9.692 1.00 91.81 81 PRO A O 1
ATOM 611 N N . TYR A 1 82 ? 0.406 -9.268 8.238 1.00 94.81 82 TYR A N 1
ATOM 612 C CA . TYR A 1 82 ? 0.986 -8.570 7.084 1.00 94.81 82 TYR A CA 1
ATOM 613 C C . TYR A 1 82 ? 0.175 -7.341 6.675 1.00 94.81 82 TYR A C 1
ATOM 615 O O . TYR A 1 82 ? 0.558 -6.646 5.732 1.00 94.81 82 TYR A O 1
ATOM 623 N N . CYS A 1 83 ? -0.943 -7.070 7.353 1.00 96.56 83 CYS A N 1
ATOM 624 C CA . CYS A 1 83 ? -1.728 -5.871 7.123 1.00 96.56 83 CYS A CA 1
ATOM 625 C C . CYS A 1 83 ? -1.436 -4.807 8.177 1.00 96.56 83 CYS A C 1
ATOM 627 O O . CYS A 1 83 ? -1.282 -5.088 9.364 1.00 96.56 83 CYS A O 1
ATOM 629 N N . PHE A 1 84 ? -1.410 -3.561 7.729 1.00 97.06 84 PHE A N 1
ATOM 630 C CA . PHE A 1 84 ? -1.194 -2.385 8.558 1.00 97.06 84 PHE A CA 1
ATOM 631 C C . PHE A 1 84 ? -2.299 -1.371 8.289 1.00 97.06 84 PHE A C 1
ATOM 633 O O . PHE A 1 84 ? -2.834 -1.306 7.183 1.00 97.06 84 PHE A O 1
ATOM 640 N N . LEU A 1 85 ? -2.646 -0.599 9.309 1.00 96.81 85 LEU A N 1
ATOM 641 C CA . LEU A 1 85 ? -3.589 0.506 9.248 1.00 96.81 85 LEU A CA 1
ATOM 642 C C . LEU A 1 85 ? -2.769 1.786 9.375 1.00 96.81 85 LEU A C 1
ATOM 644 O O . LEU A 1 85 ? -2.242 2.095 10.443 1.00 96.81 85 LEU A O 1
ATOM 648 N N . ILE A 1 86 ? -2.579 2.460 8.244 1.00 97.12 86 ILE A N 1
ATOM 649 C CA . ILE A 1 86 ? -1.737 3.650 8.123 1.00 97.12 86 ILE A CA 1
ATOM 650 C C . ILE A 1 86 ? -2.619 4.886 8.213 1.00 97.12 86 ILE A C 1
ATOM 652 O O . ILE A 1 86 ? -3.600 4.996 7.482 1.00 97.12 86 ILE A O 1
ATOM 656 N N . GLU A 1 87 ? -2.258 5.832 9.066 1.00 97.12 87 GLU A N 1
ATOM 657 C CA . GLU A 1 87 ? -2.963 7.101 9.213 1.00 97.12 87 GLU A CA 1
ATOM 658 C C . GLU A 1 87 ? -3.003 7.852 7.873 1.00 97.12 87 GLU A C 1
ATOM 660 O O . GLU A 1 87 ? -1.977 8.074 7.224 1.00 97.12 87 GLU A O 1
ATOM 665 N N . LEU A 1 88 ? -4.192 8.282 7.444 1.00 96.88 88 LEU A N 1
ATOM 666 C CA . LEU A 1 88 ? -4.389 8.964 6.163 1.00 96.88 88 LEU A CA 1
ATOM 667 C C . LEU A 1 88 ? -3.508 10.221 6.014 1.00 96.88 88 LEU A C 1
ATOM 669 O O . LEU A 1 88 ? -2.957 10.407 4.928 1.00 96.88 88 LEU A O 1
ATOM 673 N N . PRO A 1 89 ? -3.289 11.062 7.049 1.00 96.06 89 PRO A N 1
ATOM 674 C CA . PRO A 1 89 ? -2.324 12.158 6.960 1.00 96.06 89 PRO A CA 1
ATOM 675 C C . PRO A 1 89 ? -0.905 11.700 6.595 1.00 96.06 89 PRO A C 1
ATOM 677 O O . PRO A 1 89 ? -0.255 12.344 5.772 1.00 96.06 89 PRO A O 1
ATOM 680 N N . ALA A 1 90 ? -0.442 10.571 7.143 1.00 94.62 90 ALA A N 1
ATOM 681 C CA . ALA A 1 90 ? 0.871 10.017 6.825 1.00 94.62 90 ALA A CA 1
ATOM 682 C C . ALA A 1 90 ? 0.930 9.506 5.376 1.00 94.62 90 ALA A C 1
ATOM 684 O O . ALA A 1 90 ? 1.899 9.780 4.666 1.00 94.62 90 ALA A O 1
ATOM 685 N N . VAL A 1 91 ? -0.133 8.845 4.898 1.00 94.81 91 VAL A N 1
ATOM 686 C CA . VAL A 1 91 ? -0.253 8.420 3.490 1.00 94.81 91 VAL A CA 1
ATOM 687 C C . VAL A 1 91 ? -0.174 9.618 2.545 1.00 94.81 91 VAL A C 1
ATOM 689 O O . VAL A 1 91 ? 0.563 9.589 1.558 1.00 94.81 91 VAL A O 1
ATOM 692 N N . LEU A 1 92 ? -0.915 10.688 2.839 1.00 95.75 92 LEU A N 1
ATOM 693 C CA . LEU A 1 92 ? -0.953 11.887 2.002 1.00 95.75 92 LEU A CA 1
ATOM 694 C C . LEU A 1 92 ? 0.388 12.632 2.003 1.00 95.75 92 LEU A C 1
ATOM 696 O O . LEU A 1 92 ? 0.821 13.094 0.947 1.00 95.75 92 LEU A O 1
ATOM 700 N N . ALA A 1 93 ? 1.065 12.713 3.152 1.00 93.31 93 ALA A N 1
ATOM 701 C CA . ALA A 1 93 ? 2.406 13.285 3.248 1.00 93.31 93 ALA A CA 1
ATOM 702 C C . ALA A 1 93 ? 3.418 12.482 2.413 1.00 93.31 93 ALA A C 1
ATOM 704 O O . ALA A 1 93 ? 4.119 13.053 1.581 1.00 93.31 93 ALA A O 1
ATOM 705 N N . ALA A 1 94 ? 3.430 11.152 2.547 1.00 91.38 94 ALA A N 1
ATOM 706 C CA . ALA A 1 94 ? 4.309 10.286 1.761 1.00 91.38 94 ALA A CA 1
ATOM 707 C C . ALA A 1 94 ? 4.012 10.357 0.251 1.00 91.38 94 ALA A C 1
ATOM 709 O O . ALA A 1 94 ? 4.931 10.373 -0.567 1.00 91.38 94 ALA A O 1
ATOM 710 N N . THR A 1 95 ? 2.733 10.446 -0.125 1.00 93.31 95 THR A N 1
ATOM 711 C CA . THR A 1 95 ? 2.307 10.612 -1.525 1.00 93.31 95 THR A CA 1
ATOM 712 C C . THR A 1 95 ? 2.828 11.923 -2.106 1.00 93.31 95 THR A C 1
ATOM 714 O O . THR A 1 95 ? 3.315 11.950 -3.233 1.00 93.31 95 THR A O 1
ATOM 717 N N . ARG A 1 96 ? 2.764 13.010 -1.333 1.00 95.38 96 ARG A N 1
ATOM 718 C CA . ARG A 1 96 ? 3.283 14.320 -1.730 1.00 95.38 96 ARG A CA 1
ATOM 719 C C . ARG A 1 96 ? 4.797 14.280 -1.964 1.00 95.38 96 ARG A 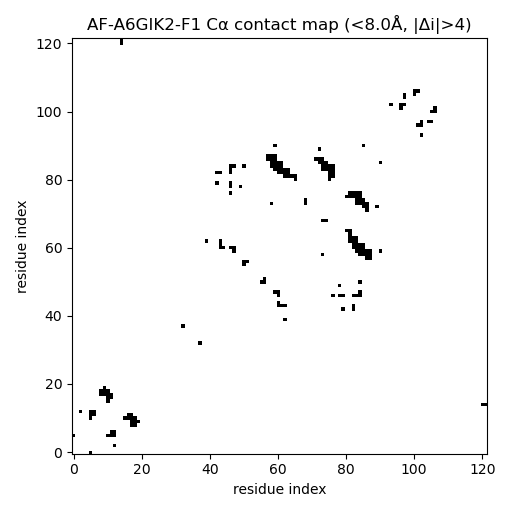C 1
ATOM 721 O O . ARG A 1 96 ? 5.241 14.647 -3.047 1.00 95.38 96 ARG A O 1
ATOM 728 N N . GLU A 1 97 ? 5.562 13.724 -1.024 1.00 93.50 97 GLU A N 1
ATOM 729 C CA . GLU A 1 97 ? 7.017 13.569 -1.180 1.00 93.50 97 GLU A CA 1
ATOM 730 C C . GLU A 1 97 ? 7.395 12.704 -2.392 1.00 93.50 97 GLU A C 1
ATOM 732 O O . GLU A 1 97 ? 8.405 12.962 -3.049 1.00 93.50 97 GLU A O 1
ATOM 737 N N . LEU A 1 98 ? 6.588 11.687 -2.718 1.00 90.50 98 LEU A N 1
ATOM 738 C CA . LEU A 1 98 ? 6.783 10.876 -3.919 1.00 90.50 98 LEU A CA 1
ATOM 739 C C . LEU A 1 98 ? 6.550 11.688 -5.201 1.00 90.50 98 LEU A C 1
ATOM 741 O O . LEU A 1 98 ? 7.374 11.621 -6.110 1.00 90.50 98 LEU A O 1
ATOM 745 N N . LEU A 1 99 ? 5.452 12.448 -5.274 1.00 90.88 99 LEU A N 1
ATOM 746 C CA . LEU A 1 99 ? 5.107 13.270 -6.441 1.00 90.88 99 LEU A CA 1
ATOM 747 C C . LEU A 1 99 ? 6.120 14.391 -6.684 1.00 90.88 99 LEU A C 1
ATOM 749 O O . LEU A 1 99 ? 6.398 14.728 -7.830 1.00 90.88 99 LEU A O 1
ATOM 753 N N . GLU A 1 100 ? 6.694 14.940 -5.618 1.00 93.81 100 GLU A N 1
ATOM 754 C CA . GLU A 1 100 ? 7.723 15.977 -5.706 1.00 93.81 100 GLU A CA 1
ATOM 755 C C . GLU A 1 100 ? 9.144 15.409 -5.843 1.00 93.81 100 GLU A C 1
ATOM 757 O O . GLU A 1 100 ? 10.112 16.164 -5.903 1.00 93.81 100 GLU A O 1
ATOM 762 N N . GLY A 1 101 ? 9.287 14.081 -5.898 1.00 91.12 101 GLY A N 1
ATOM 763 C CA . GLY A 1 101 ? 10.564 13.410 -6.127 1.00 91.12 101 GLY A CA 1
ATOM 764 C C . GLY A 1 101 ? 11.541 13.453 -4.947 1.00 91.12 101 GLY A C 1
ATOM 765 O O . GLY A 1 101 ? 12.722 13.171 -5.128 1.00 91.12 101 GLY A O 1
ATOM 766 N N . ARG A 1 102 ? 11.072 13.792 -3.744 1.00 89.62 102 ARG A N 1
ATOM 767 C CA . ARG A 1 102 ? 11.893 13.954 -2.531 1.00 89.62 102 ARG A CA 1
ATOM 768 C C . ARG A 1 102 ? 11.874 12.738 -1.603 1.00 89.62 102 ARG A C 1
ATOM 770 O O . ARG A 1 102 ? 12.696 12.633 -0.695 1.00 89.62 102 ARG A O 1
ATOM 777 N N . GLY A 1 103 ? 10.957 11.799 -1.834 1.00 87.31 103 GLY A N 1
ATOM 778 C CA . GLY A 1 103 ? 10.862 10.571 -1.048 1.00 87.31 103 GLY A CA 1
ATOM 779 C C . GLY A 1 103 ? 12.061 9.623 -1.246 1.00 87.31 103 GLY A C 1
ATOM 780 O O . GLY A 1 103 ? 12.668 9.614 -2.321 1.00 87.31 103 GLY A O 1
ATOM 781 N N . PRO A 1 104 ? 12.362 8.738 -0.273 1.00 86.88 104 PRO A N 1
ATOM 782 C CA . PRO A 1 104 ? 13.460 7.769 -0.377 1.00 86.88 104 PRO A CA 1
ATOM 783 C C . PRO A 1 104 ? 13.404 6.910 -1.645 1.00 86.88 104 PRO A C 1
ATOM 785 O O . PRO A 1 104 ? 14.423 6.686 -2.291 1.00 86.88 104 PRO A O 1
ATOM 788 N N . LEU A 1 105 ? 12.201 6.479 -2.043 1.00 86.56 105 LEU A N 1
ATOM 789 C CA . LEU A 1 105 ? 11.996 5.688 -3.257 1.00 86.56 105 LEU A CA 1
ATOM 790 C C . LEU A 1 105 ? 12.318 6.481 -4.531 1.00 86.56 105 LEU A C 1
ATOM 792 O O . LEU A 1 105 ? 12.891 5.925 -5.465 1.00 86.56 105 LEU A O 1
ATOM 796 N N . ALA A 1 106 ? 11.960 7.766 -4.579 1.00 87.75 106 ALA A N 1
ATOM 797 C CA . ALA A 1 106 ? 12.265 8.622 -5.721 1.00 87.75 106 ALA A CA 1
ATOM 798 C C . ALA A 1 106 ? 13.779 8.848 -5.837 1.00 87.75 106 ALA A C 1
ATOM 800 O O . ALA A 1 106 ? 14.350 8.642 -6.907 1.00 87.75 106 ALA A O 1
ATOM 801 N N . SER A 1 107 ? 14.440 9.158 -4.719 1.00 87.50 107 SER A N 1
ATOM 802 C CA . SER A 1 107 ? 15.898 9.292 -4.648 1.00 87.50 107 SER A CA 1
ATOM 803 C C . SER A 1 107 ? 16.620 8.007 -5.056 1.00 87.50 107 SER A C 1
ATOM 805 O O . SER A 1 107 ? 17.569 8.065 -5.836 1.00 87.50 107 SER A O 1
ATOM 807 N N . TRP A 1 108 ? 16.148 6.847 -4.590 1.00 89.00 108 TRP A N 1
ATOM 808 C CA . TRP A 1 108 ? 16.696 5.540 -4.960 1.00 89.00 108 TRP A CA 1
ATOM 809 C C . TRP A 1 108 ? 16.528 5.244 -6.454 1.00 89.00 108 TRP A C 1
ATOM 811 O O . TRP A 1 108 ? 17.492 4.853 -7.105 1.00 89.00 108 TRP A O 1
ATOM 821 N N . ARG A 1 109 ? 15.343 5.503 -7.032 1.00 88.31 109 ARG A N 1
ATOM 822 C CA . ARG A 1 109 ? 15.117 5.349 -8.481 1.00 88.31 109 ARG A CA 1
ATOM 823 C C . ARG A 1 109 ? 16.073 6.227 -9.282 1.00 88.31 109 ARG A C 1
ATOM 825 O O . ARG A 1 109 ? 16.709 5.733 -10.206 1.00 88.31 109 ARG A O 1
ATOM 832 N N . SER A 1 110 ? 16.210 7.498 -8.907 1.00 87.00 110 SER A N 1
ATOM 833 C CA . SER A 1 110 ? 17.138 8.427 -9.560 1.00 87.00 110 SER A CA 1
ATOM 834 C C . SER A 1 110 ? 18.597 7.984 -9.428 1.00 87.00 110 SER A C 1
ATOM 836 O O . SER A 1 110 ? 19.367 8.127 -10.372 1.00 87.00 110 SER A O 1
ATOM 838 N N . ALA A 1 111 ? 18.990 7.431 -8.276 1.00 88.19 111 ALA A N 1
ATOM 839 C CA . ALA A 1 111 ? 20.332 6.893 -8.073 1.00 88.19 111 ALA A CA 1
ATOM 840 C C . ALA A 1 111 ? 20.613 5.689 -8.982 1.00 88.19 111 ALA A C 1
ATOM 842 O O . ALA A 1 111 ? 21.642 5.685 -9.646 1.00 88.19 111 ALA A O 1
ATOM 843 N N . ILE A 1 112 ? 19.677 4.740 -9.087 1.00 89.12 112 ILE A N 1
ATOM 844 C CA . ILE A 1 112 ? 19.811 3.585 -9.987 1.00 89.12 112 ILE A CA 1
ATOM 845 C C . ILE A 1 112 ? 19.925 4.014 -11.442 1.00 89.12 112 ILE A C 1
ATOM 847 O O . ILE A 1 112 ? 20.759 3.484 -12.166 1.00 89.12 112 ILE A O 1
ATOM 851 N N . PHE A 1 113 ? 19.117 4.979 -11.886 1.00 85.31 113 PHE A N 1
ATOM 852 C CA . PHE A 1 113 ? 19.227 5.466 -13.261 1.00 85.31 113 PHE A CA 1
ATOM 853 C C . PHE A 1 113 ? 20.604 6.070 -13.551 1.00 85.31 113 PHE A C 1
ATOM 855 O O . PHE A 1 113 ? 21.155 5.797 -14.610 1.00 85.31 113 PHE A O 1
ATOM 862 N N . ARG A 1 114 ? 21.184 6.819 -12.603 1.00 85.19 114 ARG A N 1
ATOM 863 C CA . ARG A 1 114 ? 22.559 7.335 -12.730 1.00 85.19 114 ARG A CA 1
ATOM 864 C C . ARG A 1 114 ? 23.613 6.230 -12.707 1.00 85.19 114 ARG A C 1
ATOM 866 O O . ARG A 1 114 ? 24.604 6.322 -13.414 1.00 85.19 114 ARG A O 1
ATOM 873 N N . GLU A 1 115 ? 23.420 5.186 -11.907 1.00 88.12 115 GLU A N 1
ATOM 874 C CA . GLU A 1 115 ? 24.346 4.048 -11.873 1.00 88.12 115 GLU A CA 1
ATOM 875 C C . GLU A 1 115 ? 24.333 3.274 -13.200 1.00 88.12 115 GLU A C 1
ATOM 877 O O . GLU A 1 115 ? 25.383 2.923 -13.737 1.00 88.12 115 GLU A O 1
ATOM 882 N N . LEU A 1 116 ? 23.141 3.070 -13.765 1.00 85.12 116 LEU A N 1
ATOM 883 C CA . LEU A 1 116 ? 22.952 2.388 -15.043 1.00 85.12 116 LEU A CA 1
ATOM 884 C C . LEU A 1 116 ? 23.337 3.242 -16.254 1.00 85.12 116 LEU A C 1
ATOM 886 O O . LEU A 1 116 ? 23.525 2.680 -17.329 1.00 85.12 116 LEU A O 1
ATOM 890 N N . GLU A 1 117 ? 23.475 4.561 -16.105 1.00 80.19 117 GLU A N 1
ATOM 891 C CA . GLU A 1 117 ? 23.855 5.477 -17.188 1.00 80.19 117 GLU A CA 1
ATOM 892 C C . GLU A 1 117 ? 25.142 5.012 -17.878 1.00 80.19 117 GLU A C 1
ATOM 894 O O . GLU A 1 117 ? 25.178 4.889 -19.097 1.00 80.19 117 GLU A O 1
ATOM 899 N N . THR A 1 118 ? 26.152 4.610 -17.104 1.00 76.06 118 THR A N 1
ATOM 900 C CA . THR A 1 118 ? 27.411 4.085 -17.650 1.00 76.06 118 THR A CA 1
ATOM 901 C C . THR A 1 118 ? 27.218 2.786 -18.441 1.00 76.06 118 THR A C 1
ATOM 903 O O . THR A 1 118 ? 27.929 2.558 -19.406 1.00 76.06 118 THR A O 1
ATOM 906 N N . VAL A 1 119 ? 26.261 1.930 -18.062 1.00 77.06 119 VAL A N 1
ATOM 907 C CA . VAL A 1 119 ? 25.967 0.669 -18.775 1.00 77.06 119 VAL A CA 1
ATOM 908 C C . VAL A 1 119 ? 25.173 0.923 -20.056 1.00 77.06 119 VAL A C 1
ATOM 910 O O . VAL A 1 119 ? 25.361 0.221 -21.040 1.00 77.06 119 VAL A O 1
ATOM 913 N N . LEU A 1 120 ? 24.276 1.910 -20.040 1.00 66.19 120 LEU A N 1
ATOM 914 C CA . LEU A 1 120 ? 23.446 2.279 -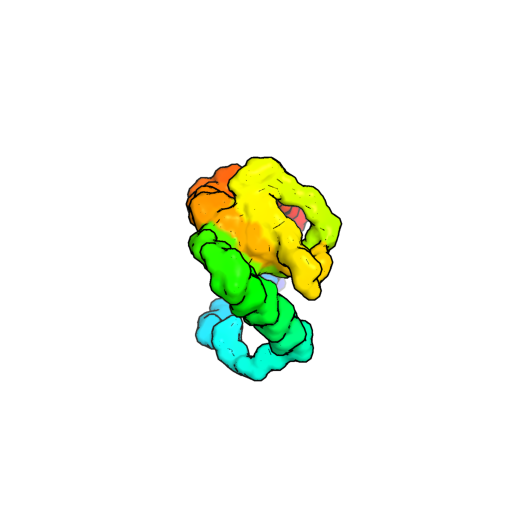21.188 1.00 66.19 120 LEU A CA 1
ATOM 915 C C . LEU A 1 120 ? 24.206 3.110 -22.234 1.00 66.19 120 LEU A C 1
ATOM 917 O O . LEU A 1 120 ? 23.764 3.172 -23.378 1.00 66.19 120 LEU A O 1
ATOM 921 N N . LEU A 1 121 ? 25.310 3.753 -21.839 1.00 65.50 121 LEU A N 1
ATOM 922 C CA . LEU A 1 121 ? 26.179 4.564 -22.701 1.00 65.50 121 LEU A CA 1
ATOM 923 C C . LEU A 1 121 ? 27.456 3.828 -23.169 1.00 65.50 121 LEU A C 1
ATOM 925 O O . LEU A 1 121 ? 28.315 4.460 -23.784 1.00 65.50 121 LEU A O 1
ATOM 929 N N . LEU A 1 122 ? 27.601 2.531 -22.873 1.00 54.91 122 LEU A N 1
ATOM 930 C CA . LEU A 1 122 ? 28.635 1.641 -23.434 1.00 54.91 122 LEU A CA 1
ATOM 931 C C . LEU A 1 122 ? 28.130 0.958 -24.712 1.00 54.91 122 LEU A C 1
ATOM 933 O O . LEU A 1 122 ? 28.966 0.755 -25.621 1.00 54.91 122 LEU A O 1
#

Solvent-accessible surface area (backbone atoms only — not comparable to full-atom values): 7399 Å² total; per-residue (Å²): 136,59,70,75,58,36,54,74,54,49,18,47,94,90,43,91,55,75,56,82,90,83,86,71,73,73,61,84,79,59,82,81,75,52,74,65,54,53,51,50,53,51,52,41,49,52,53,43,54,52,38,48,75,72,68,54,73,70,58,41,60,43,80,50,80,81,75,87,70,64,87,90,38,50,48,70,40,94,88,39,80,43,32,29,39,32,31,39,69,48,53,52,51,55,51,48,31,45,75,72,48,70,25,72,68,38,49,49,53,55,50,51,53,60,64,44,43,65,68,77,74,105

Mean predicted aligned error: 8.44 Å

Organism: NCBI:txid391625

Nearest PDB structures (foldseek):
  7ai6-assembly1_A  TM=2.128E-01  e=2.117E+00  Escherichia coli K-12
  6iy6-assembly1_A  TM=2.102E-01  e=9.709E+00  Homo sapiens

Sequence (122 aa):
MDTAELERRGVSPEYPLETRVTVLGHVVRGGRPSAFDRLLGSRLANAAVRALLRGETRVMAAWMPPGELPTGVGARSPDDPYCFLIELPAVLAATRELLEGRGPLASWRSAIFRELETVLLL